Protein AF-A0A9D4F5F1-F1 (afdb_monomer)

Secondary structure (DSSP, 8-state):
--HHHHHHHSHHHHTS-HHHHHHHHHTT-----HHHHHHHHHHHHHHHHHHTT----HHHHHHHHHHHHHHHT----

Foldseek 3Di:
DFVLLVCLPDPVLLPDDPVRNLVVLVVVPHPDALVSLVVSLLSSQQVVCVVVVHDSDPVSSDVSCDPSVVVSSDDDD

Mean predicted aligned error: 4.86 Å

Solvent-accessible surface area (backbone atoms only — not comparable to full-atom values): 4481 Å² total; per-residue (Å²): 130,64,69,45,60,54,47,56,70,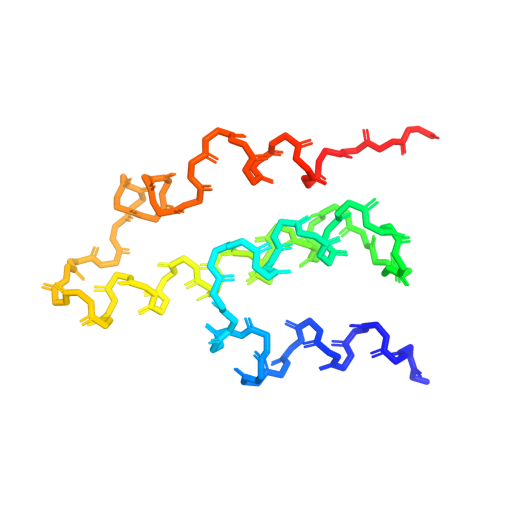34,69,70,56,48,69,46,52,72,69,58,49,48,54,56,46,71,64,64,74,54,88,63,53,48,68,55,50,48,51,33,50,47,52,26,16,40,48,53,24,54,79,68,74,42,70,82,44,72,67,53,31,52,62,60,45,35,71,68,51,57,62,58,44,55,83,77,134

Radius of gyration: 11.97 Å; Cα contacts (8 Å, |Δi|>4): 64; chains: 1; bounding box: 34×22×33 Å

Structure (mmCIF, N/CA/C/O backbone):
data_AF-A0A9D4F5F1-F1
#
_entry.id   AF-A0A9D4F5F1-F1
#
loop_
_atom_site.group_PDB
_atom_site.id
_atom_site.type_symbol
_atom_site.label_atom_id
_atom_site.label_alt_id
_atom_site.label_comp_id
_atom_site.label_asym_id
_atom_site.label_entity_id
_atom_site.label_seq_id
_atom_site.pdbx_PDB_ins_code
_atom_site.Cartn_x
_atom_site.Cartn_y
_atom_site.Cartn_z
_atom_site.occupancy
_atom_site.B_iso_or_equiv
_atom_site.auth_seq_id
_atom_site.auth_comp_id
_atom_site.auth_asym_id
_atom_site.auth_atom_id
_atom_site.pdbx_PDB_model_num
ATOM 1 N N . MET A 1 1 ? 1.680 0.578 -24.779 1.00 50.50 1 MET A N 1
ATOM 2 C CA . MET A 1 1 ? 1.128 0.784 -23.428 1.00 50.50 1 MET A CA 1
ATOM 3 C C . MET A 1 1 ? 1.715 -0.301 -22.554 1.00 50.50 1 MET A C 1
ATOM 5 O O . MET A 1 1 ? 1.577 -1.470 -22.908 1.00 50.50 1 MET A O 1
ATOM 9 N N . ASP A 1 2 ? 2.459 0.072 -21.519 1.00 65.56 2 ASP A N 1
ATOM 10 C CA . ASP A 1 2 ? 3.024 -0.900 -20.587 1.00 65.56 2 ASP A CA 1
ATOM 11 C C . ASP A 1 2 ? 1.873 -1.564 -19.816 1.00 65.56 2 ASP A C 1
ATOM 13 O O . ASP A 1 2 ? 1.016 -0.883 -19.248 1.00 65.56 2 ASP A O 1
ATOM 17 N N . LYS A 1 3 ? 1.802 -2.899 -19.832 1.00 68.88 3 LYS A N 1
ATOM 18 C CA . LYS A 1 3 ? 0.744 -3.642 -19.127 1.00 68.88 3 LYS A CA 1
ATOM 19 C C . LYS A 1 3 ? 0.828 -3.420 -17.611 1.00 68.88 3 LYS A C 1
ATOM 21 O O . LYS A 1 3 ? -0.199 -3.474 -16.939 1.00 68.88 3 LYS A O 1
ATOM 26 N N . SER A 1 4 ? 2.019 -3.113 -17.098 1.00 71.25 4 SER A N 1
ATOM 27 C CA . SER A 1 4 ? 2.287 -2.798 -15.691 1.00 71.25 4 SER A CA 1
ATOM 28 C C . SER A 1 4 ? 1.532 -1.543 -15.250 1.00 71.25 4 SER A C 1
ATOM 30 O O . SER A 1 4 ? 0.844 -1.549 -14.232 1.00 71.25 4 SER A O 1
ATOM 32 N N . GLU A 1 5 ? 1.583 -0.489 -16.065 1.00 73.50 5 GLU A N 1
ATOM 33 C CA . GLU A 1 5 ? 0.924 0.793 -15.797 1.00 73.50 5 GLU A CA 1
ATOM 34 C C . GLU A 1 5 ? -0.607 0.649 -15.756 1.00 73.50 5 GLU A C 1
ATOM 36 O O . GLU A 1 5 ? -1.278 1.245 -14.909 1.00 73.50 5 GLU A O 1
ATOM 41 N N . VAL A 1 6 ? -1.167 -0.192 -16.634 1.00 79.00 6 VAL A N 1
ATOM 42 C CA . VAL A 1 6 ? -2.606 -0.507 -16.660 1.00 79.00 6 VAL A CA 1
ATOM 43 C C . VAL A 1 6 ? -3.036 -1.185 -15.359 1.00 79.00 6 VAL A C 1
ATOM 45 O O . VAL A 1 6 ? -4.050 -0.805 -14.772 1.00 79.00 6 VAL A O 1
ATOM 48 N N . VAL A 1 7 ? -2.257 -2.161 -14.882 1.00 81.81 7 VAL A N 1
ATOM 49 C CA . VAL A 1 7 ? -2.564 -2.902 -13.650 1.00 81.81 7 VAL A CA 1
ATOM 50 C C . VAL A 1 7 ? -2.470 -1.993 -12.428 1.00 81.81 7 VAL A C 1
ATOM 52 O O . VAL A 1 7 ? -3.422 -1.949 -11.651 1.00 81.81 7 VAL A O 1
ATOM 55 N N . LEU A 1 8 ? -1.397 -1.206 -12.294 1.00 84.25 8 LEU A N 1
ATOM 56 C CA . LEU A 1 8 ? -1.206 -0.264 -11.179 1.00 84.25 8 LEU A CA 1
ATOM 57 C C . LEU A 1 8 ? -2.316 0.792 -11.090 1.00 84.25 8 LEU A C 1
ATOM 59 O O . LEU A 1 8 ? -2.593 1.330 -10.015 1.00 84.25 8 LEU A O 1
ATOM 63 N N . LYS A 1 9 ? -2.965 1.099 -12.220 1.00 85.25 9 LYS A N 1
ATOM 64 C CA . LYS A 1 9 ? -4.071 2.056 -12.266 1.00 85.25 9 LYS A CA 1
ATOM 65 C C . LYS A 1 9 ? -5.449 1.428 -12.048 1.00 85.25 9 LYS A C 1
ATOM 67 O O . LYS A 1 9 ? -6.380 2.179 -11.746 1.00 85.25 9 LYS A O 1
ATOM 72 N N . SER A 1 10 ? -5.567 0.109 -12.173 1.00 88.06 10 SER A N 1
ATOM 73 C CA . SER A 1 10 ? -6.835 -0.623 -12.154 1.00 88.06 10 SER A CA 1
ATOM 74 C C . SER A 1 10 ? -7.480 -0.708 -10.770 1.00 88.06 10 SER A C 1
ATOM 76 O O . SER A 1 10 ? -6.799 -0.710 -9.744 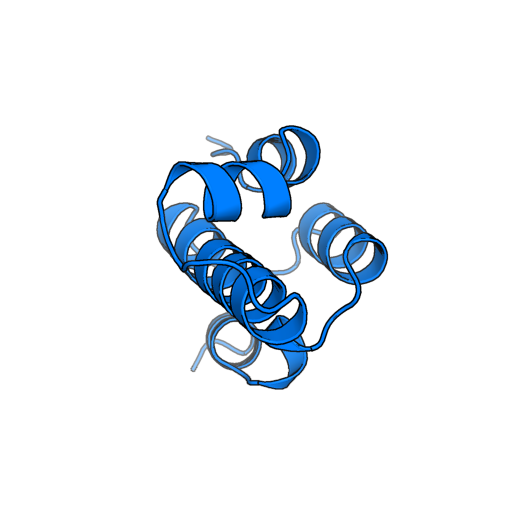1.00 88.06 10 SER A O 1
ATOM 78 N N . ASP A 1 11 ? -8.802 -0.879 -10.747 1.00 87.12 11 ASP A N 1
ATOM 79 C CA . ASP A 1 11 ? -9.544 -1.142 -9.510 1.00 87.12 11 ASP A CA 1
ATOM 80 C C . ASP A 1 11 ? -9.156 -2.487 -8.885 1.00 87.12 11 ASP A C 1
ATOM 82 O O . ASP A 1 11 ? -9.146 -2.624 -7.664 1.00 87.12 11 ASP A O 1
ATOM 86 N N . ALA A 1 12 ? -8.753 -3.460 -9.710 1.00 86.50 12 ALA A N 1
ATOM 87 C CA . ALA A 1 12 ? -8.308 -4.771 -9.247 1.00 86.50 12 ALA A CA 1
ATOM 88 C C . ALA A 1 12 ? -7.118 -4.665 -8.282 1.00 86.50 12 ALA A C 1
ATOM 90 O O . ALA A 1 12 ? -7.101 -5.355 -7.265 1.00 86.50 12 ALA A O 1
ATOM 91 N N . PHE A 1 13 ? -6.171 -3.760 -8.551 1.00 88.19 13 PHE A N 1
ATOM 92 C CA . PHE A 1 13 ? -5.028 -3.511 -7.670 1.00 88.19 13 PHE A CA 1
ATOM 93 C C . PHE A 1 13 ? -5.470 -2.998 -6.295 1.00 88.19 13 PHE A C 1
ATOM 95 O O . PHE A 1 13 ? -5.003 -3.459 -5.257 1.00 88.19 13 PHE A O 1
ATOM 102 N N . VAL A 1 14 ? -6.429 -2.074 -6.276 1.00 91.19 14 VAL A N 1
ATOM 103 C CA . VAL A 1 14 ? -6.953 -1.469 -5.046 1.00 91.19 14 VAL A CA 1
ATOM 104 C C . VAL A 1 14 ? -7.748 -2.493 -4.216 1.00 91.19 14 VAL A C 1
ATOM 106 O O . VAL A 1 14 ? -7.745 -2.451 -2.987 1.00 91.19 14 VAL A O 1
ATOM 109 N N . GLN A 1 15 ? -8.382 -3.467 -4.869 1.00 91.25 15 GLN A N 1
ATOM 110 C CA . GLN A 1 15 ? -9.148 -4.536 -4.220 1.00 91.25 15 GLN A CA 1
ATOM 111 C C . GLN A 1 15 ? -8.283 -5.691 -3.681 1.00 91.25 15 GLN A C 1
ATOM 113 O O . GLN A 1 15 ? -8.794 -6.559 -2.976 1.00 91.25 15 GLN A O 1
ATOM 118 N N . MET A 1 16 ? -6.972 -5.710 -3.950 1.00 91.06 16 MET A N 1
ATOM 119 C CA . MET A 1 16 ? -6.088 -6.771 -3.456 1.00 91.06 16 MET A CA 1
ATOM 120 C C . MET A 1 16 ? -6.037 -6.812 -1.929 1.00 91.06 16 MET A C 1
ATOM 122 O O . MET A 1 16 ? -6.028 -5.774 -1.259 1.00 91.06 16 MET A O 1
ATOM 126 N N . THR A 1 17 ? -5.918 -8.012 -1.363 1.00 91.25 17 THR A N 1
ATOM 127 C CA . THR A 1 17 ? -5.550 -8.168 0.047 1.00 91.25 17 THR A CA 1
ATOM 128 C C . THR A 1 17 ? -4.134 -7.641 0.278 1.00 91.25 17 THR A C 1
ATOM 130 O O . THR A 1 17 ? -3.318 -7.583 -0.644 1.00 91.25 17 THR A O 1
ATOM 133 N N . LYS A 1 18 ? -3.811 -7.281 1.525 1.00 89.31 18 LYS A N 1
ATOM 134 C CA . LYS A 1 18 ? -2.462 -6.818 1.876 1.00 89.31 18 LYS A CA 1
ATOM 135 C C . LYS A 1 18 ? -1.389 -7.851 1.508 1.00 89.31 18 LYS A C 1
ATOM 137 O O . LYS A 1 18 ? -0.387 -7.486 0.907 1.00 89.31 18 LYS A O 1
ATOM 142 N N . SER A 1 19 ? -1.622 -9.128 1.819 1.00 89.50 19 SER A N 1
ATOM 143 C CA . SER A 1 19 ? -0.700 -10.217 1.478 1.00 89.50 19 SER A CA 1
ATOM 144 C C . SER A 1 19 ? -0.546 -10.393 -0.032 1.00 89.50 19 SER A C 1
ATOM 146 O O . SER A 1 19 ? 0.569 -10.536 -0.516 1.00 89.50 19 SER A O 1
ATOM 148 N N . GLY A 1 20 ? -1.641 -10.305 -0.796 1.00 89.50 20 GLY A N 1
ATOM 149 C CA . GLY A 1 20 ? -1.581 -10.354 -2.256 1.00 89.50 20 GLY A CA 1
ATOM 150 C C . GLY A 1 20 ? -0.759 -9.205 -2.837 1.00 89.50 20 GLY A C 1
ATOM 151 O O . GLY A 1 20 ? 0.065 -9.426 -3.720 1.00 89.50 20 GLY A O 1
ATOM 152 N N . LEU A 1 21 ? -0.941 -7.991 -2.308 1.00 89.56 21 LEU A N 1
ATOM 153 C CA . LEU A 1 21 ? -0.159 -6.824 -2.708 1.00 89.56 21 LEU A CA 1
ATOM 154 C C . LEU A 1 21 ? 1.336 -7.009 -2.399 1.00 89.56 21 LEU A C 1
ATOM 156 O O . LEU A 1 21 ? 2.171 -6.700 -3.241 1.00 89.56 21 LEU A O 1
ATOM 160 N N . GLN A 1 22 ? 1.678 -7.549 -1.226 1.00 89.25 22 GLN A N 1
ATOM 161 C CA . GLN A 1 22 ? 3.068 -7.830 -0.849 1.00 89.25 22 GLN A CA 1
ATOM 162 C C . GLN A 1 22 ? 3.735 -8.813 -1.807 1.00 89.25 22 GLN A C 1
ATOM 164 O O . GLN A 1 22 ? 4.831 -8.537 -2.285 1.00 89.25 22 GLN A O 1
ATOM 169 N N . GLU A 1 23 ? 3.083 -9.934 -2.110 1.00 88.31 23 GLU A N 1
ATOM 170 C CA . GLU A 1 23 ? 3.628 -10.924 -3.044 1.00 88.31 23 GLU A CA 1
ATOM 171 C C . GLU A 1 23 ? 3.815 -10.325 -4.439 1.00 88.31 23 GLU A C 1
ATOM 173 O O . GLU A 1 23 ? 4.866 -10.481 -5.051 1.00 88.31 23 GLU A O 1
ATOM 178 N N . VAL A 1 24 ? 2.845 -9.547 -4.912 1.00 86.31 24 VAL A N 1
ATOM 179 C CA . VAL A 1 24 ? 2.927 -8.889 -6.218 1.00 86.31 24 VAL A CA 1
ATOM 180 C C . VAL A 1 24 ? 4.056 -7.853 -6.288 1.00 86.31 24 VAL A C 1
ATOM 182 O O . VAL A 1 24 ? 4.744 -7.787 -7.305 1.00 86.31 24 VAL A O 1
ATOM 185 N N . LEU A 1 25 ? 4.308 -7.096 -5.216 1.00 85.88 25 LEU A N 1
ATOM 186 C CA . LEU A 1 25 ? 5.456 -6.187 -5.143 1.00 85.88 25 LEU A CA 1
ATOM 187 C C . LEU A 1 25 ? 6.795 -6.943 -5.067 1.00 85.88 25 LEU A C 1
ATOM 189 O O . LEU A 1 25 ? 7.749 -6.538 -5.724 1.00 85.88 25 LEU A O 1
ATOM 193 N N . LYS A 1 26 ? 6.868 -8.063 -4.330 1.00 85.88 26 LYS A N 1
ATOM 194 C CA . LYS A 1 26 ? 8.076 -8.911 -4.236 1.00 85.88 26 LYS A CA 1
ATOM 195 C C . LYS A 1 26 ? 8.473 -9.551 -5.563 1.00 85.88 26 LYS A C 1
ATOM 197 O O . LYS A 1 26 ? 9.651 -9.822 -5.768 1.00 85.88 26 LYS A O 1
ATOM 202 N N . LEU A 1 27 ? 7.506 -9.833 -6.435 1.00 81.75 27 LEU A N 1
ATOM 203 C CA . LEU A 1 27 ? 7.778 -10.435 -7.740 1.00 81.75 27 LEU A CA 1
ATOM 204 C C . LEU A 1 27 ? 8.475 -9.464 -8.709 1.00 81.75 27 LEU A C 1
ATOM 206 O O . LEU A 1 27 ? 8.951 -9.915 -9.746 1.00 81.75 27 LEU A O 1
ATOM 210 N N . GLU A 1 28 ? 8.531 -8.160 -8.395 1.00 73.81 28 GLU A N 1
ATOM 211 C CA . GLU A 1 28 ? 9.242 -7.133 -9.181 1.00 73.81 28 GLU A CA 1
ATOM 212 C C . GLU A 1 28 ? 8.855 -7.120 -10.676 1.00 73.81 28 GLU A C 1
ATOM 214 O O . GLU A 1 28 ? 9.626 -6.722 -11.542 1.00 73.81 28 GLU A O 1
ATOM 219 N N . LEU A 1 29 ? 7.628 -7.549 -11.000 1.00 73.12 29 LEU A N 1
ATOM 220 C CA . LEU A 1 29 ? 7.160 -7.698 -12.386 1.00 73.12 29 LEU A CA 1
ATOM 221 C C . LEU A 1 29 ? 6.731 -6.377 -13.027 1.00 73.12 29 LEU A C 1
ATOM 223 O O . LEU A 1 29 ? 6.436 -6.340 -14.222 1.00 73.12 29 LEU A O 1
ATOM 227 N N . PHE A 1 30 ? 6.638 -5.308 -12.237 1.00 76.19 30 PHE A N 1
ATOM 228 C CA . PHE A 1 30 ? 6.238 -4.004 -12.735 1.00 76.19 30 PHE A CA 1
ATOM 229 C C . PHE A 1 30 ? 7.441 -3.278 -13.312 1.00 76.19 30 PHE A C 1
ATOM 231 O O . PHE A 1 30 ? 8.354 -2.892 -12.588 1.00 76.19 30 PHE A O 1
ATOM 238 N N . ASN A 1 31 ? 7.386 -3.003 -14.609 1.00 78.19 31 ASN A N 1
ATOM 239 C CA . ASN A 1 31 ? 8.269 -2.030 -15.232 1.00 78.19 31 ASN A CA 1
ATOM 240 C C . ASN A 1 31 ? 7.738 -0.612 -14.945 1.00 78.19 31 ASN A C 1
ATOM 242 O O . ASN A 1 31 ? 7.180 0.050 -15.815 1.00 78.19 31 ASN A O 1
ATOM 246 N N . ALA A 1 32 ? 7.811 -0.194 -13.681 1.00 81.00 32 ALA A N 1
ATOM 247 C CA . ALA A 1 32 ? 7.291 1.080 -13.197 1.00 81.00 32 ALA A CA 1
ATOM 248 C C . ALA A 1 32 ? 8.292 1.742 -12.248 1.00 81.00 32 ALA A C 1
ATOM 250 O O . ALA A 1 32 ? 9.043 1.072 -11.541 1.00 81.00 32 ALA A O 1
ATOM 251 N N . SER A 1 33 ? 8.287 3.070 -12.217 1.00 84.56 33 SER A N 1
ATOM 252 C CA . SER A 1 33 ? 9.107 3.839 -11.285 1.00 84.56 33 SER A CA 1
ATOM 253 C C . SER A 1 33 ? 8.644 3.657 -9.836 1.00 84.56 33 SER A C 1
ATOM 255 O O . SER A 1 33 ? 7.471 3.393 -9.557 1.00 84.56 33 SER A O 1
ATOM 257 N N . GLU A 1 34 ? 9.552 3.893 -8.888 1.00 83.62 34 GLU A N 1
ATOM 258 C CA . GLU A 1 34 ? 9.227 3.933 -7.455 1.00 83.62 34 GLU A CA 1
ATOM 259 C C . GLU A 1 34 ? 8.062 4.895 -7.162 1.00 83.62 34 GLU A C 1
ATOM 261 O O . GLU A 1 34 ? 7.153 4.567 -6.400 1.00 83.62 34 GLU A O 1
ATOM 266 N N . CYS A 1 35 ? 8.030 6.057 -7.821 1.00 85.19 35 CYS A N 1
ATOM 267 C CA . CYS A 1 35 ? 6.943 7.029 -7.690 1.00 85.19 35 CYS A CA 1
ATOM 268 C C . CYS A 1 35 ? 5.585 6.470 -8.144 1.00 85.19 35 CYS A C 1
ATOM 270 O O . CYS A 1 35 ? 4.560 6.739 -7.509 1.00 85.19 35 CYS A O 1
ATOM 272 N N . GLU A 1 36 ? 5.550 5.693 -9.227 1.00 86.94 36 GLU A N 1
ATOM 273 C CA . GLU A 1 36 ? 4.327 5.050 -9.720 1.00 86.94 36 GLU A CA 1
ATOM 274 C C . GLU A 1 36 ? 3.858 3.937 -8.782 1.00 86.94 36 GLU A C 1
ATOM 276 O O . GLU A 1 36 ? 2.673 3.886 -8.440 1.00 86.94 36 GLU A O 1
ATOM 281 N N . LEU A 1 37 ? 4.782 3.103 -8.295 1.00 87.88 37 LEU A N 1
ATOM 282 C CA . LEU A 1 37 ? 4.488 2.060 -7.310 1.00 87.88 37 LEU A CA 1
ATOM 283 C C . LEU A 1 37 ? 3.977 2.657 -5.998 1.00 87.88 37 LEU A C 1
ATOM 285 O O . LEU A 1 37 ? 2.961 2.206 -5.463 1.00 87.88 37 LEU A O 1
ATOM 289 N N . TYR A 1 38 ? 4.621 3.719 -5.512 1.00 88.44 38 TYR A N 1
ATOM 290 C 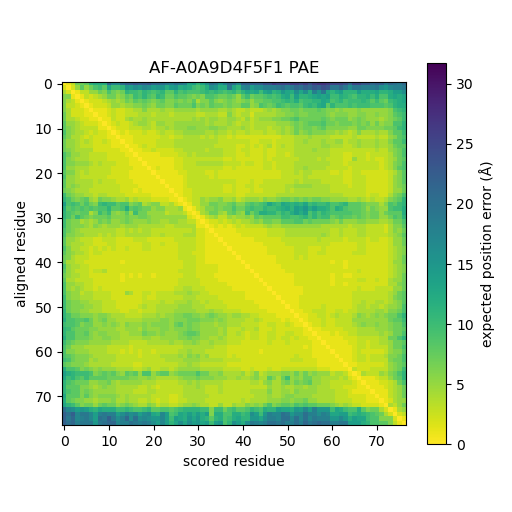CA . TYR A 1 38 ? 4.184 4.437 -4.322 1.00 88.44 38 TYR A CA 1
ATOM 291 C C . TYR A 1 38 ? 2.791 5.037 -4.514 1.00 88.44 38 TYR A C 1
ATOM 293 O O . TYR A 1 38 ? 1.937 4.919 -3.636 1.00 88.44 38 TYR A O 1
ATOM 301 N N . THR A 1 39 ? 2.521 5.629 -5.678 1.00 89.81 39 THR A N 1
ATOM 302 C CA . THR A 1 39 ? 1.208 6.204 -5.998 1.00 89.81 39 THR A CA 1
ATOM 303 C C . THR A 1 39 ? 0.119 5.130 -6.024 1.00 89.81 39 THR A C 1
ATOM 305 O O . THR A 1 39 ? -0.958 5.334 -5.457 1.00 89.81 39 THR A O 1
ATOM 308 N N . ALA A 1 40 ? 0.392 3.969 -6.621 1.00 90.75 40 ALA A N 1
ATOM 309 C CA . ALA A 1 40 ? -0.540 2.845 -6.644 1.00 90.75 40 ALA A CA 1
ATOM 310 C C . ALA A 1 40 ? -0.799 2.293 -5.232 1.00 90.75 40 ALA A C 1
ATOM 312 O O . ALA A 1 40 ? -1.952 2.133 -4.824 1.00 90.75 40 ALA A O 1
ATOM 313 N N . CYS A 1 41 ? 0.253 2.086 -4.438 1.00 91.75 41 CYS A N 1
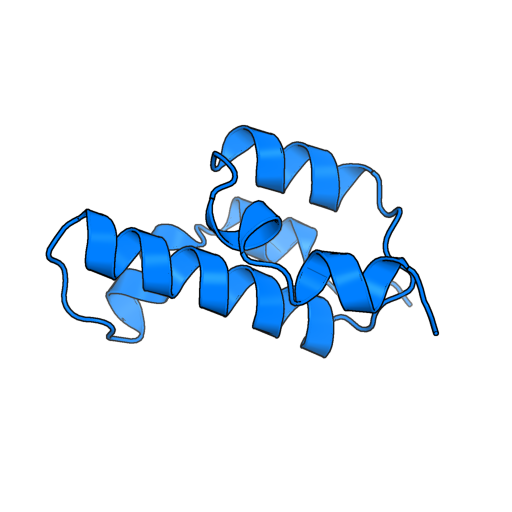ATOM 314 C CA . CYS A 1 41 ? 0.128 1.609 -3.061 1.00 91.75 41 CYS A CA 1
ATOM 315 C C . CYS A 1 41 ? -0.595 2.624 -2.167 1.00 91.75 41 CYS A C 1
ATOM 317 O O . CYS A 1 41 ? -1.417 2.242 -1.334 1.00 91.75 41 CYS A O 1
ATOM 319 N N . LYS A 1 42 ? -0.362 3.926 -2.368 1.00 92.62 42 LYS A N 1
ATOM 320 C CA . LYS A 1 42 ? -1.101 4.989 -1.681 1.00 92.62 42 LYS A CA 1
ATOM 321 C C . LYS A 1 42 ? -2.593 4.915 -2.001 1.00 92.62 42 LYS A C 1
ATOM 323 O O . LYS A 1 42 ? -3.396 4.992 -1.080 1.00 92.62 42 LYS A O 1
ATOM 328 N N . ARG A 1 43 ? -2.978 4.709 -3.269 1.00 94.06 43 ARG A N 1
ATOM 329 C CA . ARG A 1 43 ? -4.392 4.517 -3.652 1.00 94.06 43 ARG A CA 1
ATOM 330 C C . ARG A 1 43 ? -5.013 3.311 -2.951 1.00 94.06 43 ARG A C 1
ATOM 332 O O . ARG A 1 43 ? -6.117 3.422 -2.426 1.00 94.06 43 ARG A O 1
ATOM 339 N N . TRP A 1 44 ? -4.295 2.190 -2.909 1.00 94.75 44 TRP A N 1
ATOM 340 C CA . TRP A 1 44 ? -4.708 1.002 -2.162 1.00 94.75 44 TRP A CA 1
ATOM 341 C C . TRP A 1 44 ? -4.921 1.307 -0.669 1.00 94.75 44 TRP A C 1
ATOM 343 O O . TRP A 1 44 ? -5.969 0.984 -0.112 1.00 94.75 44 TRP A O 1
ATOM 353 N N . ALA A 1 45 ? -3.983 2.008 -0.033 1.00 93.69 45 ALA A N 1
ATOM 354 C CA . ALA A 1 45 ? -4.066 2.378 1.378 1.00 93.69 45 ALA A CA 1
ATOM 355 C C . ALA A 1 45 ? -5.212 3.360 1.671 1.00 93.69 45 ALA A C 1
ATOM 357 O O . ALA A 1 45 ? -5.917 3.215 2.670 1.00 93.69 45 ALA A O 1
ATOM 358 N N . THR A 1 46 ? -5.444 4.325 0.781 1.00 94.00 46 THR A N 1
ATOM 359 C CA . THR A 1 46 ? -6.587 5.240 0.852 1.00 94.00 46 THR A CA 1
ATOM 360 C C . THR A 1 46 ? -7.909 4.479 0.777 1.00 94.00 46 THR A C 1
ATOM 362 O O . THR A 1 46 ? -8.796 4.724 1.593 1.00 94.00 46 THR A O 1
ATOM 365 N N . GLN A 1 47 ? -8.035 3.505 -0.129 1.00 93.69 47 GLN A N 1
ATOM 366 C CA . GLN A 1 47 ? -9.237 2.674 -0.196 1.00 93.69 47 GLN A CA 1
ATOM 367 C C . GLN A 1 47 ? -9.430 1.851 1.080 1.00 93.69 47 GLN A C 1
ATOM 369 O O . GLN A 1 47 ? -10.539 1.796 1.594 1.00 93.69 47 GLN A O 1
ATOM 374 N N . ARG A 1 48 ? -8.361 1.290 1.659 1.00 93.38 48 ARG A N 1
ATOM 375 C CA . ARG A 1 48 ? -8.449 0.597 2.956 1.00 93.38 48 ARG A CA 1
ATOM 376 C C . ARG A 1 48 ? -8.937 1.500 4.086 1.00 93.38 48 ARG A C 1
ATOM 378 O 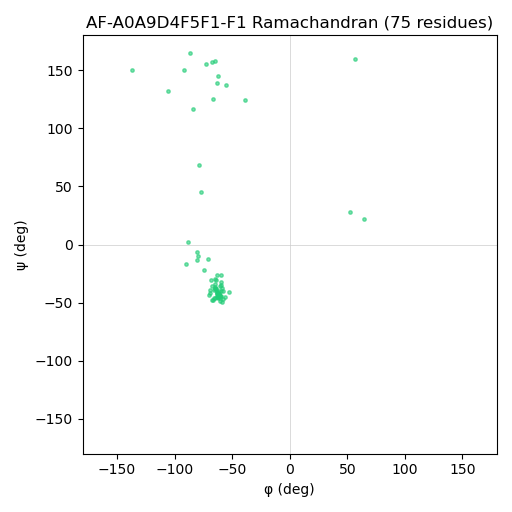O . ARG A 1 48 ? -9.655 1.024 4.960 1.00 93.38 48 ARG A O 1
ATOM 385 N N . CYS A 1 49 ? -8.580 2.784 4.071 1.00 92.69 49 CYS A N 1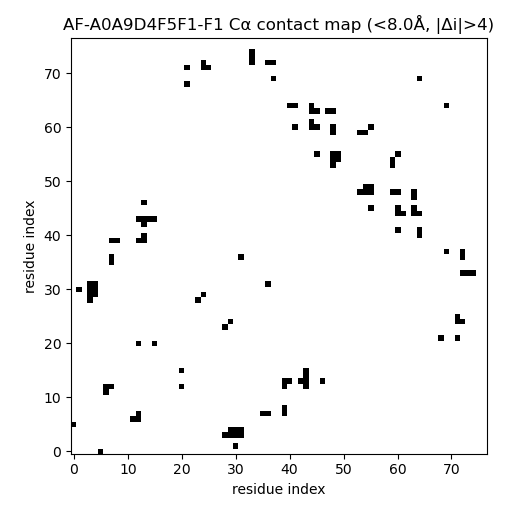
ATOM 386 C CA . CYS A 1 49 ? -9.115 3.748 5.033 1.00 92.69 49 CYS A CA 1
ATOM 387 C C . CYS A 1 49 ? -10.624 3.943 4.832 1.00 92.69 49 CYS A C 1
ATOM 389 O O . CYS A 1 49 ? -11.367 3.843 5.806 1.00 92.69 49 CYS A O 1
ATOM 391 N N . ARG A 1 50 ? -11.080 4.114 3.581 1.00 92.69 50 ARG A N 1
ATOM 392 C CA . ARG A 1 50 ? -12.512 4.213 3.240 1.00 92.69 50 ARG A CA 1
ATOM 393 C C . ARG A 1 50 ? -13.297 2.979 3.665 1.00 92.69 50 ARG A C 1
ATOM 395 O O . ARG A 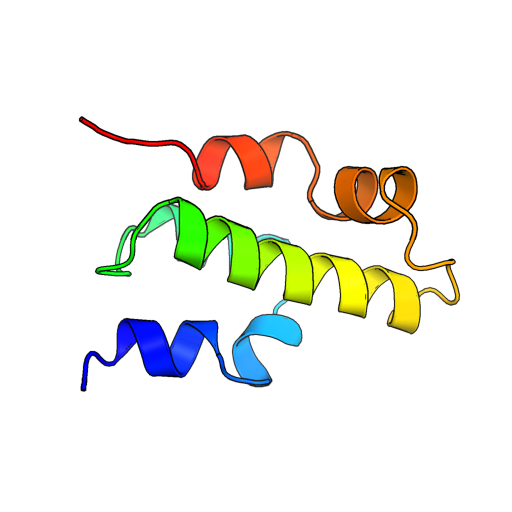1 50 ? -14.308 3.114 4.345 1.00 92.69 50 ARG A O 1
ATOM 402 N N . ASP A 1 51 ? -12.806 1.792 3.312 1.00 92.12 51 ASP A N 1
ATOM 403 C CA . ASP A 1 51 ? -13.441 0.509 3.638 1.00 92.12 51 ASP A CA 1
ATOM 404 C C . ASP A 1 51 ? -13.567 0.319 5.163 1.00 92.12 51 ASP A C 1
ATOM 406 O O . ASP A 1 51 ? -14.522 -0.284 5.647 1.00 92.12 51 ASP A O 1
ATOM 410 N N . ALA A 1 52 ? -12.614 0.862 5.929 1.00 90.31 52 ALA A N 1
ATOM 411 C CA . ALA A 1 52 ? -12.600 0.826 7.390 1.00 90.31 52 ALA A CA 1
ATOM 412 C C . ALA A 1 52 ? -13.352 1.995 8.060 1.00 90.31 52 ALA A C 1
ATOM 414 O O . ALA A 1 52 ? -13.326 2.096 9.287 1.00 90.31 52 ALA A O 1
ATOM 415 N N . GLY A 1 53 ? -13.970 2.902 7.292 1.00 94.00 53 GLY A N 1
ATOM 416 C CA . GLY A 1 53 ? -14.628 4.103 7.820 1.00 94.00 53 GLY A CA 1
ATOM 417 C C . GLY A 1 53 ? -13.674 5.095 8.501 1.00 94.00 53 GLY A C 1
ATOM 418 O O . GLY A 1 53 ? -14.102 5.878 9.347 1.00 94.00 53 GLY A O 1
ATOM 419 N N . LYS A 1 54 ? -12.377 5.045 8.174 1.00 92.69 54 LYS A N 1
ATOM 420 C CA . LYS A 1 54 ? -11.342 5.943 8.698 1.00 92.69 54 LYS A CA 1
ATOM 421 C C . LYS A 1 54 ? -11.160 7.156 7.791 1.00 92.69 54 LYS A C 1
ATOM 423 O O . LYS A 1 54 ? -11.291 7.068 6.574 1.00 92.69 54 LYS A O 1
ATOM 428 N N . GLU A 1 55 ? -10.767 8.275 8.389 1.00 93.00 55 GLU A N 1
ATOM 429 C CA . GLU A 1 55 ? -10.387 9.479 7.651 1.00 93.00 55 GLU A CA 1
ATOM 430 C C . GLU A 1 55 ? -9.145 9.232 6.774 1.00 93.00 55 GLU A C 1
ATOM 432 O O . GLU A 1 55 ? -8.175 8.608 7.209 1.00 93.00 55 GLU A O 1
ATOM 437 N N . GLU A 1 56 ? -9.145 9.762 5.549 1.00 92.69 56 GLU A N 1
ATOM 438 C CA . GLU A 1 56 ? -8.061 9.637 4.559 1.00 92.69 56 GLU A CA 1
ATOM 439 C C . GLU A 1 56 ? -6.867 10.566 4.856 1.00 92.69 56 GLU A C 1
ATOM 441 O O . GLU A 1 56 ? -6.339 11.243 3.972 1.00 92.69 56 GLU A O 1
ATOM 446 N N . ASN A 1 57 ? -6.436 10.625 6.115 1.00 91.56 57 ASN A N 1
ATOM 447 C CA . ASN A 1 57 ? -5.294 11.428 6.530 1.00 91.56 57 ASN A CA 1
ATOM 448 C C . ASN A 1 57 ? -3.964 10.664 6.366 1.00 91.56 57 ASN A C 1
ATOM 450 O O . ASN A 1 57 ? -3.919 9.445 6.170 1.00 91.56 57 ASN A O 1
ATOM 454 N N . TYR A 1 58 ? -2.853 11.402 6.420 1.00 88.50 58 TYR A N 1
ATOM 455 C CA . TYR A 1 58 ? -1.513 10.850 6.198 1.00 88.50 58 TYR A CA 1
ATOM 456 C C . TYR A 1 58 ? -1.162 9.720 7.176 1.00 88.50 58 TYR A C 1
ATOM 458 O O . TYR A 1 58 ? -0.540 8.738 6.774 1.00 88.50 58 TYR A O 1
ATOM 466 N N . GLU A 1 59 ? -1.576 9.833 8.438 1.00 91.06 59 GLU A N 1
ATOM 467 C CA . GLU A 1 59 ? -1.280 8.845 9.475 1.00 91.06 59 GLU A CA 1
ATOM 468 C C . GLU A 1 59 ? -1.998 7.518 9.211 1.00 91.06 59 GLU A C 1
ATOM 470 O O . GLU A 1 59 ? -1.354 6.470 9.180 1.00 91.06 59 GLU A O 1
ATOM 475 N N . ASN A 1 60 ? -3.298 7.561 8.906 1.00 91.94 60 ASN A N 1
ATOM 476 C CA . ASN A 1 60 ? -4.085 6.373 8.576 1.00 91.94 60 ASN A CA 1
ATOM 477 C C . ASN A 1 60 ? -3.580 5.687 7.300 1.00 91.94 60 ASN A C 1
ATOM 479 O O . ASN A 1 60 ? -3.443 4.462 7.265 1.00 91.94 60 ASN A O 1
ATOM 483 N N . ILE A 1 61 ? -3.240 6.466 6.268 1.00 91.25 61 ILE A N 1
ATOM 484 C CA . ILE A 1 61 ? -2.665 5.941 5.021 1.00 91.25 61 ILE A CA 1
ATOM 485 C C . ILE A 1 61 ? -1.308 5.281 5.294 1.00 91.25 61 ILE A C 1
ATOM 487 O O . ILE A 1 61 ? -1.054 4.172 4.820 1.00 91.25 61 ILE A O 1
ATOM 491 N N . ARG A 1 62 ? -0.440 5.924 6.085 1.00 88.62 62 ARG A N 1
ATOM 492 C CA . ARG A 1 62 ? 0.860 5.362 6.475 1.00 88.62 62 ARG A CA 1
ATOM 493 C C . ARG A 1 62 ? 0.690 4.073 7.278 1.00 88.62 62 ARG A C 1
ATOM 495 O O . ARG A 1 62 ? 1.398 3.099 7.028 1.00 88.62 62 ARG A O 1
ATOM 502 N N . GLN A 1 63 ? -0.272 4.041 8.194 1.00 89.69 63 GLN A N 1
ATOM 503 C CA . GLN A 1 63 ? -0.585 2.856 8.984 1.00 89.69 63 GLN A CA 1
ATOM 504 C C . GLN A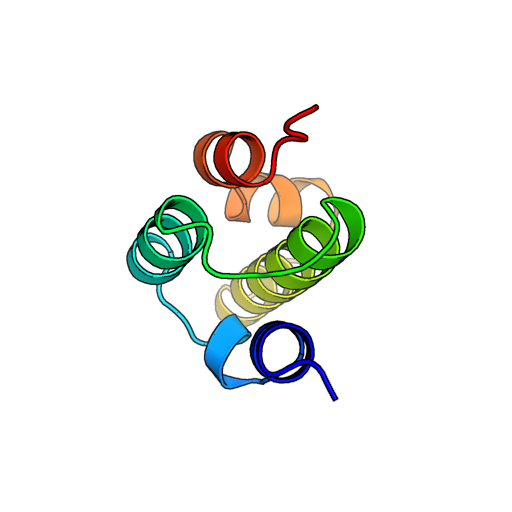 1 63 ? -1.117 1.709 8.112 1.00 89.69 63 GLN A C 1
ATOM 506 O O . GLN A 1 63 ? -0.776 0.556 8.356 1.00 89.69 63 GLN A O 1
ATOM 511 N N . ALA A 1 64 ? -1.909 2.005 7.078 1.00 90.12 64 ALA A N 1
ATOM 512 C CA . ALA A 1 64 ? -2.407 1.000 6.142 1.00 90.12 64 ALA A CA 1
ATOM 513 C C . ALA A 1 64 ? -1.289 0.424 5.256 1.00 90.12 64 ALA A C 1
ATOM 515 O O . ALA A 1 64 ? -1.230 -0.792 5.066 1.00 90.12 64 ALA A O 1
ATOM 516 N N . LEU A 1 65 ? -0.379 1.273 4.761 1.00 87.00 65 LEU A N 1
ATOM 517 C CA . LEU A 1 65 ? 0.811 0.830 4.029 1.00 87.00 65 LEU A CA 1
ATOM 518 C C . LEU A 1 65 ? 1.687 -0.074 4.901 1.00 87.00 65 LEU A C 1
ATOM 520 O O . LEU A 1 65 ? 2.150 -1.107 4.435 1.00 87.00 65 LEU A O 1
ATOM 524 N N . THR A 1 66 ? 1.850 0.234 6.189 1.00 86.00 66 THR A N 1
ATOM 525 C CA . THR A 1 66 ? 2.834 -0.412 7.077 1.00 86.00 66 THR A CA 1
ATOM 526 C C . THR A 1 66 ? 4.271 -0.305 6.562 1.00 86.00 66 THR A C 1
ATOM 528 O O . THR A 1 66 ? 4.521 -0.091 5.377 1.00 86.00 66 THR A O 1
ATOM 531 N N . ASP A 1 67 ? 5.244 -0.479 7.454 1.00 78.62 67 ASP A N 1
ATOM 532 C CA . ASP A 1 67 ? 6.652 -0.376 7.063 1.00 78.62 67 ASP A CA 1
ATOM 533 C C . ASP A 1 67 ? 7.018 -1.420 5.994 1.00 78.62 67 ASP A C 1
ATOM 535 O O . ASP A 1 67 ? 7.741 -1.110 5.054 1.00 78.62 67 ASP A O 1
ATOM 539 N N . GLU A 1 68 ? 6.442 -2.624 6.060 1.00 82.25 68 GLU A N 1
ATOM 540 C CA . GLU A 1 68 ? 6.728 -3.716 5.123 1.00 82.25 68 GLU A CA 1
ATOM 541 C C . GLU A 1 68 ? 6.393 -3.380 3.658 1.00 82.25 68 GLU A C 1
ATOM 543 O O . GLU A 1 68 ? 7.232 -3.610 2.791 1.00 82.25 68 GLU A O 1
ATOM 548 N N . LEU A 1 69 ? 5.222 -2.795 3.348 1.00 84.88 69 LEU A N 1
ATOM 549 C CA . LEU A 1 69 ? 4.926 -2.398 1.956 1.00 84.88 69 LEU A CA 1
ATOM 550 C C . LEU A 1 69 ? 5.829 -1.248 1.508 1.00 84.88 69 LEU A C 1
ATOM 552 O O . LEU A 1 69 ? 6.250 -1.221 0.358 1.00 84.88 69 LEU A O 1
ATOM 556 N N . VAL A 1 70 ? 6.161 -0.319 2.409 1.00 83.44 70 VAL A N 1
ATOM 557 C CA . VAL A 1 70 ? 7.074 0.790 2.095 1.00 83.44 70 VAL A CA 1
ATOM 558 C C . VAL A 1 70 ? 8.474 0.270 1.761 1.00 83.44 70 VAL A C 1
ATOM 560 O O . VAL A 1 70 ? 9.102 0.772 0.833 1.00 83.44 70 VAL A O 1
ATOM 563 N N . TYR A 1 71 ? 8.954 -0.767 2.454 1.00 84.25 71 TYR A N 1
ATOM 564 C CA . TYR A 1 71 ? 10.224 -1.419 2.124 1.00 84.25 71 TYR A CA 1
ATOM 565 C C . TYR A 1 71 ? 10.205 -2.112 0.758 1.00 84.25 71 TYR A C 1
ATOM 567 O O . TYR A 1 71 ? 11.229 -2.103 0.081 1.00 84.25 71 TYR A O 1
ATOM 575 N N . LEU A 1 72 ? 9.065 -2.670 0.343 1.00 85.00 72 LEU A N 1
ATOM 576 C CA . LEU A 1 72 ? 8.911 -3.329 -0.960 1.00 85.00 72 LEU A CA 1
ATOM 577 C C . LEU A 1 72 ? 8.830 -2.345 -2.136 1.00 85.00 72 LEU A C 1
ATOM 579 O O . LEU A 1 72 ? 9.114 -2.726 -3.263 1.00 85.00 72 LEU A O 1
ATOM 583 N N . ILE A 1 73 ? 8.465 -1.088 -1.879 1.00 81.31 73 ILE A N 1
ATOM 584 C CA . ILE A 1 73 ? 8.402 -0.030 -2.900 1.00 81.31 73 ILE A CA 1
ATOM 585 C C . ILE A 1 73 ? 9.799 0.556 -3.199 1.00 81.31 73 ILE A C 1
ATOM 587 O O . ILE A 1 73 ? 9.959 1.247 -4.200 1.00 81.31 73 ILE A O 1
ATOM 591 N N . ARG A 1 74 ? 10.812 0.279 -2.361 1.00 69.81 74 ARG A N 1
ATOM 592 C CA . ARG A 1 74 ? 12.115 0.965 -2.401 1.00 69.81 74 ARG A CA 1
ATOM 593 C C . ARG A 1 74 ? 12.819 0.909 -3.756 1.00 69.81 74 ARG A C 1
ATOM 595 O O . ARG A 1 74 ? 12.991 -0.159 -4.339 1.00 69.81 74 ARG A O 1
ATOM 602 N N . TYR A 1 75 ? 13.368 2.069 -4.119 1.00 54.94 75 TYR A N 1
ATOM 603 C CA . TYR A 1 75 ? 14.378 2.271 -5.154 1.00 54.94 75 TYR A CA 1
ATOM 604 C C . TYR A 1 75 ? 15.430 1.155 -5.174 1.00 54.94 75 TYR A C 1
ATOM 606 O O . TYR A 1 75 ? 16.133 0.929 -4.180 1.00 54.94 75 TYR A O 1
ATOM 614 N N . ARG A 1 76 ? 15.595 0.512 -6.332 1.00 54.25 76 ARG A N 1
ATOM 615 C CA . ARG A 1 76 ? 16.823 -0.212 -6.659 1.00 54.25 76 ARG A CA 1
ATOM 616 C C . ARG A 1 76 ? 17.620 0.596 -7.692 1.00 54.25 76 ARG A C 1
ATOM 618 O O . ARG A 1 76 ? 17.006 1.083 -8.640 1.00 54.25 76 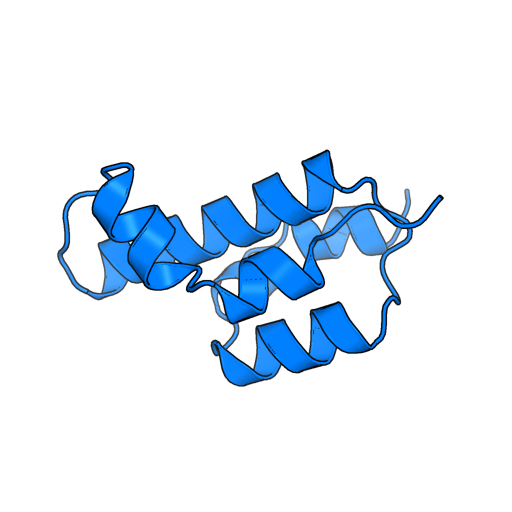ARG A O 1
ATOM 625 N N . PRO A 1 77 ? 18.932 0.796 -7.471 1.00 44.91 77 PRO A N 1
ATOM 626 C CA . PRO A 1 77 ? 19.815 1.497 -8.401 1.00 44.91 77 PRO A CA 1
ATOM 627 C C . PRO A 1 77 ? 20.037 0.730 -9.706 1.00 44.91 77 PRO A C 1
ATOM 629 O O . PRO A 1 77 ? 19.921 -0.518 -9.690 1.00 44.91 77 PRO A O 1
#

pLDDT: mean 84.64, std 10.2, range [44.91, 94.75]

Nearest PDB structures (foldseek):
  1j3f-assembly1_A  TM=4.689E-01  e=7.500E+00  Physeter macrocephalus

Sequence (77 aa):
MDKSEVVLKSDAFVQMTKSGLQEVLKLELFNASECELYTACKRWATQRCRDAGKEENYENIRQALTDELVYLIRYRP

Organism: Dreissena polymorpha (NCBI:txid45954)